Protein AF-A0A957EL71-F1 (afdb_monomer)

Structure (mmCIF, N/CA/C/O backbone):
data_AF-A0A957EL71-F1
#
_entry.id   AF-A0A957EL71-F1
#
loop_
_atom_site.group_PDB
_atom_site.id
_atom_site.type_symbol
_atom_site.label_atom_id
_atom_site.label_alt_id
_atom_site.label_comp_id
_atom_site.label_asym_id
_atom_site.label_entity_id
_atom_site.label_seq_id
_atom_site.pdbx_PDB_ins_code
_atom_site.Cartn_x
_atom_site.Cartn_y
_atom_site.Cartn_z
_atom_site.occupancy
_atom_site.B_iso_or_equiv
_atom_site.auth_seq_id
_atom_site.auth_comp_id
_atom_site.auth_asym_id
_atom_site.auth_atom_id
_atom_site.pdbx_PDB_model_num
ATOM 1 N N . THR A 1 1 ? -11.802 10.769 1.464 1.00 49.69 1 THR A N 1
ATOM 2 C CA . THR A 1 1 ? -10.486 11.440 1.435 1.00 49.69 1 THR A CA 1
ATOM 3 C C . THR A 1 1 ? -9.491 10.454 0.858 1.00 49.69 1 THR A C 1
ATOM 5 O O . THR A 1 1 ? -9.495 9.306 1.286 1.00 49.69 1 THR A O 1
ATOM 8 N N . THR A 1 2 ? -8.747 10.820 -0.189 1.00 60.81 2 THR A N 1
ATOM 9 C CA . THR A 1 2 ? -7.650 9.962 -0.667 1.00 60.81 2 THR A CA 1
ATOM 10 C C . THR A 1 2 ? -6.548 9.984 0.396 1.00 60.81 2 THR A C 1
ATOM 12 O O . THR A 1 2 ? -6.436 10.963 1.131 1.00 60.81 2 THR A O 1
ATOM 15 N N . GLN A 1 3 ? -5.730 8.935 0.524 1.00 60.50 3 GLN A N 1
ATOM 16 C CA . GLN A 1 3 ? -4.683 8.881 1.566 1.00 60.50 3 GLN A CA 1
ATOM 17 C C . GLN A 1 3 ? -3.761 10.118 1.567 1.00 60.50 3 GLN A C 1
ATOM 19 O O . GLN A 1 3 ? -3.279 10.537 2.616 1.00 60.50 3 GLN A O 1
ATOM 24 N N . HIS A 1 4 ? -3.591 10.761 0.411 1.00 62.47 4 HIS A N 1
ATOM 25 C CA . HIS A 1 4 ? -2.841 12.004 0.255 1.00 62.47 4 HIS A CA 1
ATOM 26 C C . HIS A 1 4 ? -3.496 13.208 0.956 1.00 62.47 4 HIS A C 1
ATOM 28 O O . HIS A 1 4 ? -2.795 14.035 1.531 1.00 62.47 4 HIS A O 1
ATOM 34 N N . SER A 1 5 ? -4.830 13.283 0.984 1.00 64.7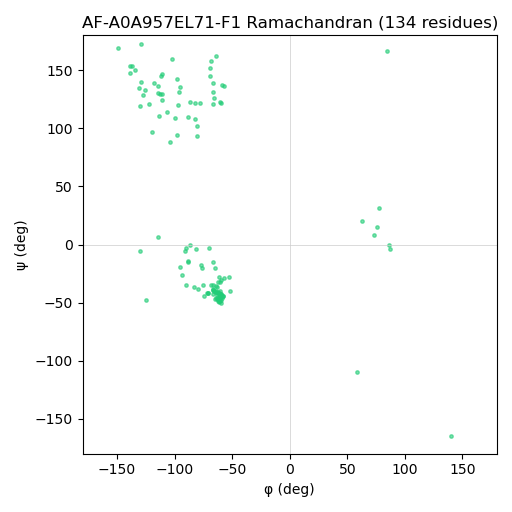5 5 SER A N 1
ATOM 35 C CA . SER A 1 5 ? -5.589 14.340 1.670 1.00 64.75 5 SER A CA 1
ATOM 36 C C . SER A 1 5 ? -5.737 14.104 3.178 1.00 64.75 5 SER A C 1
ATOM 38 O O . SER A 1 5 ? -6.301 14.941 3.876 1.00 64.75 5 SER A O 1
ATOM 40 N N . ALA A 1 6 ? -5.260 12.967 3.693 1.00 63.81 6 ALA A N 1
ATOM 41 C CA . ALA A 1 6 ? -5.380 12.604 5.101 1.00 63.81 6 ALA A CA 1
ATOM 42 C C . ALA A 1 6 ? -4.195 13.063 5.972 1.00 63.81 6 ALA A C 1
ATOM 44 O O . ALA A 1 6 ? -4.208 12.891 7.191 1.00 63.81 6 ALA A O 1
ATOM 45 N N . LYS A 1 7 ? -3.145 13.629 5.367 1.00 65.88 7 LYS A N 1
ATOM 46 C CA . LYS A 1 7 ? -1.929 14.041 6.074 1.00 65.88 7 LYS A CA 1
ATOM 47 C C . LYS A 1 7 ? -2.225 15.196 7.042 1.00 65.88 7 LYS A C 1
ATOM 49 O O . LYS A 1 7 ? -2.736 16.228 6.632 1.00 65.88 7 LYS A O 1
ATOM 54 N N . GLY A 1 8 ? -1.863 15.027 8.314 1.00 69.69 8 GLY A N 1
ATOM 55 C CA . GLY A 1 8 ? -2.055 16.035 9.368 1.00 69.69 8 GLY A CA 1
ATOM 56 C C . GLY A 1 8 ? -3.425 16.010 10.054 1.00 69.69 8 GLY A C 1
ATOM 57 O O . GLY A 1 8 ? -3.649 16.793 10.968 1.00 69.69 8 GLY A O 1
ATOM 58 N N . LEU A 1 9 ? -4.316 15.107 9.648 1.00 79.25 9 LEU A N 1
ATOM 59 C CA . LEU A 1 9 ? -5.598 14.863 10.309 1.00 79.25 9 LEU A CA 1
ATOM 60 C C . LEU A 1 9 ? -5.505 13.584 11.149 1.00 79.25 9 LEU A C 1
ATOM 62 O O . LEU A 1 9 ? -4.624 12.760 10.916 1.00 79.25 9 LEU A O 1
ATOM 66 N N . GLU A 1 10 ? -6.381 13.409 12.129 1.00 84.44 10 GLU A N 1
ATOM 67 C CA . GLU A 1 10 ? -6.481 12.185 12.931 1.00 84.44 10 GLU A CA 1
ATOM 68 C C . GLU A 1 10 ? -7.953 11.846 13.150 1.00 84.44 10 GLU A C 1
ATOM 70 O O . GLU A 1 10 ? -8.790 12.747 13.246 1.00 84.44 10 GLU A O 1
ATOM 75 N N . TRP A 1 11 ? -8.268 10.553 13.237 1.00 88.50 11 TRP A N 1
ATOM 76 C CA . TRP A 1 11 ? -9.636 10.076 13.440 1.00 88.50 11 TRP A CA 1
ATOM 77 C C . TRP A 1 11 ? -9.688 8.991 14.508 1.00 88.50 11 TRP A C 1
ATOM 79 O O . TRP A 1 11 ? -8.757 8.200 14.661 1.00 88.50 11 TRP A O 1
ATOM 89 N N . ASP A 1 12 ? -10.814 8.906 15.215 1.00 90.62 12 ASP A N 1
ATOM 90 C CA . ASP A 1 12 ? -11.050 7.822 16.172 1.00 90.62 12 ASP A CA 1
ATOM 91 C C . ASP A 1 12 ? -11.101 6.456 15.478 1.00 90.62 12 ASP A C 1
ATOM 93 O O . ASP A 1 12 ? -10.574 5.483 16.015 1.00 90.62 12 ASP A O 1
ATOM 97 N N . ALA A 1 13 ? -11.666 6.386 14.270 1.00 91.50 13 ALA A N 1
ATOM 98 C CA . ALA A 1 13 ? -11.727 5.170 13.467 1.00 91.50 13 ALA A CA 1
ATOM 99 C C . ALA A 1 13 ? -11.256 5.417 12.027 1.00 91.50 13 ALA A C 1
ATOM 101 O O . ALA A 1 13 ? -11.681 6.381 11.388 1.00 91.50 13 ALA A O 1
ATOM 102 N N . VAL A 1 14 ? -10.417 4.520 11.502 1.00 92.62 14 VAL A N 1
ATOM 103 C CA . VAL A 1 14 ? -9.947 4.524 10.109 1.00 92.62 14 VAL A CA 1
ATOM 104 C C . VAL A 1 14 ? -10.239 3.174 9.462 1.00 92.62 14 VAL A C 1
ATOM 106 O O . VAL A 1 14 ? -9.922 2.123 10.013 1.00 92.62 14 VAL A O 1
ATOM 109 N N . PHE A 1 15 ? -10.805 3.213 8.257 1.00 92.56 15 PHE A N 1
ATOM 110 C CA . PHE A 1 15 ? -11.067 2.040 7.428 1.00 92.56 15 PHE A CA 1
ATOM 111 C C . PHE A 1 15 ? -10.183 2.115 6.180 1.00 92.56 15 PHE A C 1
ATOM 113 O O . PHE A 1 15 ? -10.393 2.975 5.324 1.00 92.56 15 PHE A O 1
ATOM 120 N N . LEU A 1 16 ? -9.194 1.228 6.072 1.00 91.56 16 LEU A N 1
ATOM 121 C CA . LEU A 1 16 ? -8.406 1.046 4.856 1.00 91.56 16 LEU A CA 1
ATOM 122 C C . LEU A 1 16 ? -8.942 -0.174 4.104 1.00 91.56 16 LEU A C 1
ATOM 124 O O . LEU A 1 16 ? -8.803 -1.314 4.546 1.00 91.56 16 LEU A O 1
ATOM 128 N N . VAL A 1 17 ? -9.592 0.086 2.974 1.00 90.69 17 VAL A N 1
ATOM 129 C CA . VAL A 1 17 ? -10.343 -0.910 2.203 1.00 90.69 17 VAL A CA 1
ATOM 130 C C . VAL A 1 17 ? -9.645 -1.182 0.879 1.00 90.69 17 VAL A C 1
ATOM 132 O O . VAL A 1 17 ? -9.103 -0.266 0.265 1.00 90.69 17 VAL A O 1
ATOM 135 N N . GLY A 1 18 ? -9.705 -2.432 0.420 1.00 87.50 18 GLY A N 1
ATOM 136 C CA . GLY A 1 18 ? -9.194 -2.819 -0.894 1.00 87.50 18 GLY A CA 1
ATOM 137 C C . GLY A 1 18 ? -7.675 -2.953 -0.932 1.00 87.50 18 GLY A C 1
ATOM 138 O O . GLY A 1 18 ? -7.066 -2.693 -1.961 1.00 87.50 18 GLY A O 1
ATOM 139 N N . ILE A 1 19 ? -7.053 -3.344 0.183 1.00 90.00 19 ILE A N 1
ATOM 140 C CA . ILE A 1 19 ? -5.608 -3.558 0.211 1.00 90.00 19 ILE A CA 1
ATOM 141 C C . ILE A 1 19 ? -5.291 -4.939 -0.368 1.00 90.00 19 ILE A C 1
ATOM 143 O O . ILE A 1 19 ? -5.453 -5.981 0.276 1.00 90.00 19 ILE A O 1
ATOM 147 N N . ASP A 1 20 ? -4.840 -4.948 -1.612 1.00 89.88 20 ASP A N 1
ATOM 148 C CA . ASP A 1 20 ? -4.480 -6.152 -2.347 1.00 89.88 20 ASP A CA 1
ATOM 149 C C . ASP A 1 20 ? -3.091 -6.057 -2.986 1.00 89.88 20 ASP A C 1
ATOM 151 O O . ASP A 1 20 ? -2.422 -5.025 -2.912 1.00 89.88 20 ASP A O 1
ATOM 155 N N . GLY A 1 21 ? -2.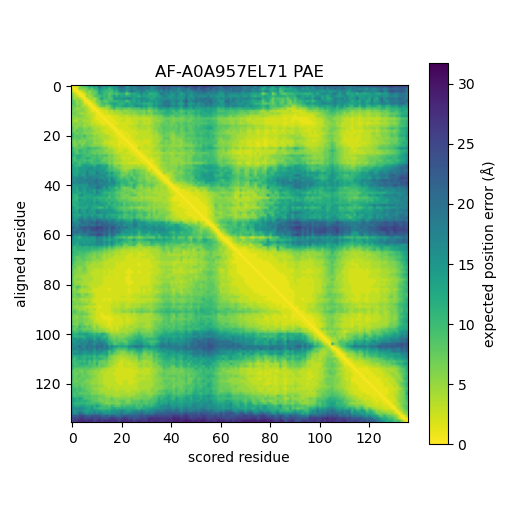633 -7.175 -3.552 1.00 87.69 21 GLY A N 1
ATOM 156 C CA . GLY A 1 21 ? -1.331 -7.279 -4.206 1.00 87.69 21 GLY A CA 1
ATOM 157 C C . GLY A 1 21 ? -1.222 -6.440 -5.478 1.00 87.69 21 GLY A C 1
ATOM 158 O O . GLY A 1 21 ? -0.119 -6.191 -5.949 1.00 87.69 21 GLY A O 1
ATOM 159 N N . PHE A 1 22 ? -2.346 -5.967 -6.023 1.00 85.81 22 PHE A N 1
ATOM 160 C CA . PHE A 1 22 ? -2.342 -5.024 -7.135 1.00 85.81 22 PHE A CA 1
ATOM 161 C C . PHE A 1 22 ? -2.071 -3.597 -6.645 1.00 85.81 22 PHE A C 1
ATOM 163 O O . PHE A 1 22 ? -1.344 -2.838 -7.289 1.00 85.81 22 PHE A O 1
ATOM 170 N N . TRP A 1 23 ? -2.616 -3.230 -5.481 1.00 86.31 23 TRP A N 1
ATOM 171 C CA . TRP A 1 23 ? -2.344 -1.944 -4.851 1.00 86.31 23 TRP A CA 1
ATOM 172 C C . TRP A 1 23 ? -0.957 -1.879 -4.207 1.00 86.31 23 TRP A C 1
ATOM 174 O O . TRP A 1 23 ? -0.272 -0.883 -4.413 1.00 86.31 23 TRP A O 1
ATOM 184 N N . ILE A 1 24 ? -0.522 -2.907 -3.468 1.00 89.88 24 ILE A N 1
ATOM 185 C CA . ILE A 1 24 ? 0.849 -3.037 -2.940 1.00 89.88 24 ILE A CA 1
ATOM 186 C C . ILE A 1 24 ? 1.471 -4.314 -3.514 1.00 89.88 24 ILE A C 1
ATOM 188 O O . ILE A 1 24 ? 1.255 -5.395 -2.953 1.00 89.88 24 ILE A O 1
ATOM 192 N N . PRO A 1 25 ? 2.261 -4.197 -4.596 1.00 90.31 25 PRO A N 1
ATOM 193 C CA . PRO A 1 25 ? 2.984 -5.325 -5.163 1.00 90.31 25 PRO A CA 1
ATOM 194 C C . PRO A 1 25 ? 3.938 -5.956 -4.148 1.00 90.31 25 PRO A C 1
ATOM 196 O O . PRO A 1 25 ? 4.627 -5.260 -3.401 1.00 90.31 25 PRO A O 1
ATOM 199 N N . GLY A 1 26 ? 3.959 -7.288 -4.118 1.00 87.44 26 GLY A N 1
ATOM 200 C CA . GLY A 1 26 ? 4.804 -8.067 -3.210 1.00 87.44 26 GLY A CA 1
ATOM 201 C C . GLY A 1 26 ? 6.204 -8.377 -3.746 1.00 87.44 26 GLY A C 1
ATOM 202 O O . GLY A 1 26 ? 7.061 -8.793 -2.971 1.00 87.44 26 GLY A O 1
ATOM 203 N N . SER A 1 27 ? 6.430 -8.199 -5.049 1.00 89.31 27 SER A N 1
ATOM 204 C CA . SER A 1 27 ? 7.686 -8.490 -5.749 1.00 89.31 27 SER A CA 1
ATOM 205 C C . SER A 1 27 ? 7.886 -7.534 -6.931 1.00 89.31 27 SER A C 1
ATOM 207 O O . SER A 1 27 ? 6.969 -6.802 -7.303 1.00 89.31 27 SER A O 1
ATOM 209 N N . LEU A 1 28 ? 9.084 -7.542 -7.522 1.00 86.19 28 LEU A N 1
ATOM 210 C CA . LEU A 1 28 ? 9.408 -6.732 -8.706 1.00 86.19 28 LEU A CA 1
ATOM 211 C C . LEU A 1 28 ? 8.815 -7.296 -10.003 1.00 86.19 28 LEU A C 1
ATOM 213 O O . LEU A 1 28 ? 8.635 -6.540 -10.950 1.00 86.19 28 LEU A O 1
ATOM 217 N N . ASP A 1 29 ? 8.467 -8.585 -10.005 1.00 83.75 29 ASP A N 1
ATOM 218 C CA . ASP A 1 29 ? 7.827 -9.285 -11.130 1.00 83.75 29 ASP A CA 1
ATOM 219 C C . ASP A 1 29 ? 6.289 -9.219 -11.073 1.00 83.75 29 ASP A C 1
ATOM 221 O O . ASP A 1 29 ? 5.589 -9.757 -11.930 1.00 83.75 29 ASP A O 1
ATOM 225 N N . ALA A 1 30 ? 5.735 -8.620 -10.016 1.00 83.25 30 ALA A N 1
ATOM 226 C CA . ALA A 1 30 ? 4.298 -8.435 -9.878 1.00 83.25 30 ALA A CA 1
ATOM 227 C C . ALA A 1 30 ? 3.778 -7.421 -10.915 1.00 83.25 30 ALA A C 1
ATOM 229 O O . ALA A 1 30 ? 4.529 -6.577 -11.393 1.00 83.25 30 ALA A O 1
ATOM 230 N N . PRO A 1 31 ? 2.480 -7.442 -11.260 1.00 77.81 31 PRO A N 1
ATOM 231 C CA . PRO A 1 31 ? 1.932 -6.469 -12.195 1.00 77.81 31 PRO A CA 1
ATOM 232 C C . PRO A 1 31 ? 1.958 -5.051 -11.602 1.00 77.81 31 PRO A C 1
ATOM 234 O O . PRO A 1 31 ? 1.298 -4.774 -10.597 1.00 77.81 31 PRO A O 1
ATOM 237 N N . PHE A 1 32 ? 2.654 -4.130 -12.269 1.00 81.94 32 P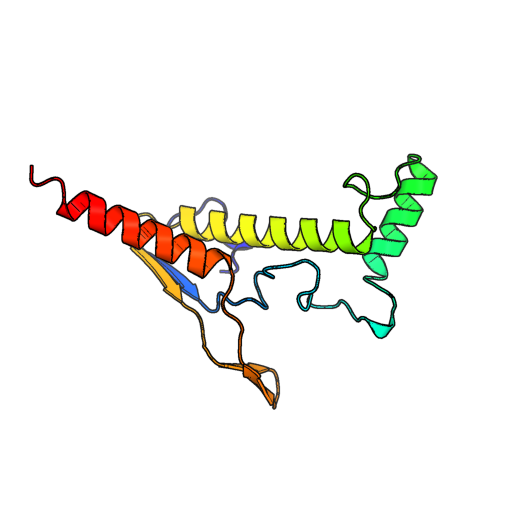HE A N 1
ATOM 238 C CA . PHE A 1 32 ? 2.634 -2.702 -11.951 1.00 81.94 32 PHE A CA 1
ATOM 239 C C . PHE A 1 32 ? 1.637 -1.970 -12.848 1.00 81.94 32 PHE A C 1
ATOM 241 O O . PHE A 1 32 ? 1.606 -2.136 -14.066 1.00 81.94 32 PHE A O 1
ATOM 248 N N . LEU A 1 33 ? 0.785 -1.144 -12.240 1.00 75.12 33 LEU A N 1
ATOM 249 C CA . LEU A 1 33 ? -0.182 -0.337 -12.979 1.00 75.12 33 LEU A CA 1
ATOM 250 C C . LEU A 1 33 ? 0.541 0.599 -13.963 1.00 75.12 33 LEU A C 1
ATOM 252 O O . LEU A 1 33 ? 1.330 1.434 -13.534 1.00 75.12 33 LEU A O 1
ATOM 256 N N . GLY A 1 34 ? 0.219 0.487 -15.254 1.00 69.62 34 GLY A N 1
ATOM 257 C CA . GLY A 1 34 ? 0.788 1.330 -16.313 1.00 69.62 34 GLY A CA 1
ATOM 258 C C . GLY A 1 34 ? 2.105 0.818 -16.904 1.00 69.62 34 GLY A C 1
ATOM 259 O O . GLY A 1 34 ? 2.579 1.397 -17.877 1.00 69.62 34 GLY A O 1
ATOM 260 N N . VAL A 1 35 ? 2.654 -0.277 -16.372 1.00 71.88 35 VAL A N 1
ATOM 261 C CA . VAL A 1 35 ? 3.822 -0.958 -16.939 1.00 71.88 35 VAL A CA 1
ATOM 262 C C . V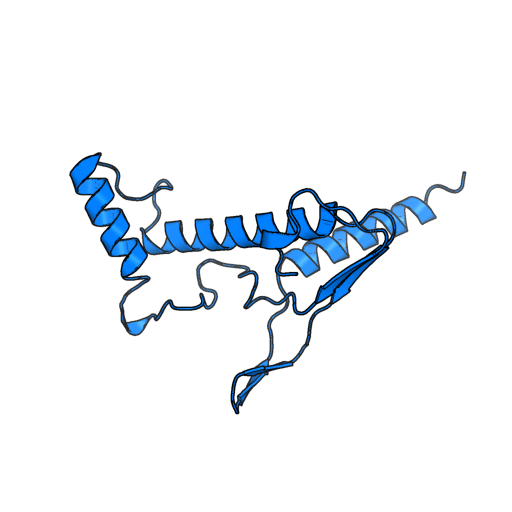AL A 1 35 ? 3.343 -2.100 -17.826 1.00 71.88 35 VAL A C 1
ATOM 264 O O . VAL A 1 35 ? 2.417 -2.837 -17.477 1.00 71.88 35 VAL A O 1
ATOM 267 N N . HIS A 1 36 ? 3.953 -2.228 -19.000 1.00 69.06 36 HIS A N 1
ATOM 268 C CA . HIS A 1 36 ? 3.612 -3.260 -19.965 1.00 69.06 36 HIS A CA 1
ATOM 269 C C . HIS A 1 36 ? 4.870 -3.985 -20.437 1.00 69.06 36 HIS A C 1
ATOM 271 O O . HIS A 1 36 ? 5.719 -3.381 -21.087 1.00 69.06 36 HIS A O 1
ATOM 277 N N . ASP A 1 37 ? 4.940 -5.296 -20.200 1.00 65.06 37 ASP A N 1
ATOM 278 C CA . ASP A 1 37 ? 6.113 -6.122 -20.532 1.00 65.06 37 ASP A CA 1
ATOM 279 C C . ASP A 1 37 ? 6.503 -6.061 -22.017 1.00 65.06 37 ASP A C 1
ATOM 281 O O . ASP A 1 37 ? 7.679 -6.163 -22.360 1.00 65.06 37 ASP A O 1
ATOM 285 N N . PHE A 1 38 ? 5.538 -5.832 -22.919 1.00 70.62 38 PHE A N 1
ATOM 286 C CA . PHE A 1 38 ? 5.813 -5.714 -24.357 1.00 70.62 38 PHE A CA 1
ATOM 287 C C . PHE A 1 38 ? 6.674 -4.492 -24.717 1.00 70.62 38 PHE A C 1
ATOM 289 O O . PHE A 1 38 ? 7.265 -4.468 -25.794 1.00 70.62 38 PHE A O 1
ATOM 296 N N . LEU A 1 39 ? 6.739 -3.482 -23.843 1.00 69.25 39 LEU A N 1
ATOM 297 C CA . LEU A 1 39 ? 7.576 -2.293 -24.017 1.00 69.25 39 LEU A CA 1
ATOM 298 C C . LEU A 1 39 ? 9.006 -2.496 -23.495 1.00 69.25 39 LEU A C 1
ATOM 300 O O . LEU A 1 39 ? 9.819 -1.585 -23.608 1.00 69.25 39 LEU A O 1
ATOM 304 N N . GLY A 1 40 ? 9.325 -3.678 -22.952 1.00 67.56 40 GLY A N 1
ATOM 305 C CA . GLY A 1 40 ? 10.647 -3.983 -22.402 1.00 67.56 40 GLY A CA 1
ATOM 306 C C . GLY A 1 40 ? 10.919 -3.354 -21.032 1.00 67.56 40 GLY A C 1
ATOM 307 O O . GLY A 1 40 ? 12.074 -3.299 -20.626 1.00 67.56 40 GLY A O 1
ATOM 308 N N . GLY A 1 41 ? 9.881 -2.880 -20.335 1.00 74.38 41 GLY A N 1
ATOM 309 C CA . GLY A 1 41 ? 9.983 -2.239 -19.023 1.00 74.38 41 GLY A CA 1
ATOM 310 C C . GLY A 1 41 ? 9.049 -1.038 -18.888 1.00 74.38 41 GLY A C 1
ATOM 311 O O . GLY A 1 41 ? 8.127 -0.861 -19.690 1.00 74.38 41 GLY A O 1
ATOM 312 N N . ASP A 1 42 ? 9.284 -0.203 -17.876 1.00 80.25 42 ASP A N 1
ATOM 313 C CA . ASP A 1 42 ? 8.601 1.087 -17.753 1.00 80.25 42 ASP A CA 1
ATOM 314 C C . ASP A 1 42 ? 9.319 2.125 -18.638 1.00 80.25 42 ASP A C 1
ATOM 316 O O . ASP A 1 42 ? 10.412 2.580 -18.28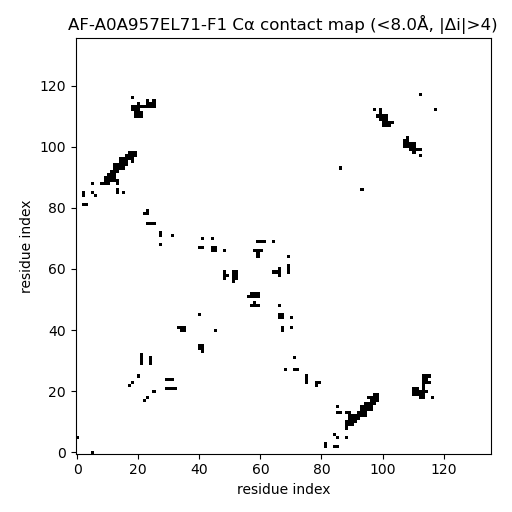9 1.00 80.25 42 ASP A O 1
ATOM 320 N N . PRO A 1 43 ? 8.725 2.554 -19.769 1.00 78.00 43 PRO A N 1
ATOM 321 C CA . PRO A 1 43 ? 9.375 3.490 -20.686 1.00 78.00 43 PRO A CA 1
ATOM 322 C C . PRO A 1 43 ? 9.681 4.842 -20.029 1.00 78.00 43 PRO A C 1
ATOM 324 O O . PRO A 1 43 ? 10.642 5.512 -20.407 1.00 78.00 43 PRO A O 1
ATOM 327 N N . THR A 1 44 ? 8.893 5.244 -19.028 1.00 81.19 44 THR A N 1
ATOM 328 C CA . THR A 1 44 ? 9.116 6.483 -18.276 1.00 81.19 44 THR A CA 1
ATOM 329 C C . THR A 1 44 ? 10.326 6.340 -17.364 1.00 81.19 44 THR A C 1
ATOM 331 O O . THR A 1 44 ? 11.142 7.262 -17.269 1.00 81.19 44 THR A O 1
ATOM 334 N N . ALA A 1 45 ? 10.465 5.183 -16.713 1.00 80.44 45 ALA A N 1
ATOM 335 C CA . ALA A 1 45 ? 11.606 4.874 -15.862 1.00 80.44 45 ALA A CA 1
ATOM 336 C C . ALA A 1 45 ? 12.901 4.811 -16.675 1.00 80.44 45 ALA A C 1
ATOM 338 O O . ALA A 1 45 ? 13.885 5.453 -16.303 1.00 80.44 45 ALA A O 1
ATOM 339 N N . GLU A 1 46 ? 12.878 4.116 -17.814 1.00 79.50 46 GLU A N 1
ATOM 340 C CA . GLU A 1 46 ? 14.026 3.990 -18.716 1.00 79.50 46 GLU A CA 1
ATOM 341 C C . GLU A 1 46 ? 14.459 5.355 -19.272 1.00 79.50 46 GLU A C 1
ATOM 343 O O . GLU A 1 46 ? 15.634 5.718 -19.189 1.00 79.50 46 GLU A O 1
ATOM 348 N N . ALA A 1 47 ? 13.516 6.174 -19.755 1.00 80.62 47 ALA A N 1
ATOM 349 C CA . ALA A 1 47 ? 13.814 7.529 -20.225 1.00 80.62 47 ALA A CA 1
ATOM 350 C C . ALA A 1 47 ? 14.409 8.410 -19.110 1.00 80.62 47 ALA A C 1
ATOM 352 O O . ALA A 1 47 ? 15.384 9.134 -19.323 1.00 80.62 47 ALA A O 1
ATOM 353 N N . SER A 1 48 ? 13.852 8.320 -17.900 1.00 79.31 48 SER A N 1
ATOM 354 C CA . SER A 1 48 ? 14.324 9.085 -16.741 1.00 79.31 48 SER A CA 1
ATOM 355 C C . SER A 1 48 ? 15.711 8.640 -16.273 1.00 79.31 48 SER A C 1
ATOM 357 O O . SER A 1 48 ? 16.504 9.464 -15.817 1.00 79.31 48 SER A O 1
ATOM 359 N N . ALA A 1 49 ? 16.026 7.347 -16.366 1.00 74.69 49 ALA A N 1
ATOM 360 C CA . ALA A 1 49 ? 17.351 6.826 -16.049 1.00 74.69 49 ALA A CA 1
ATOM 361 C C . ALA A 1 49 ? 18.395 7.237 -17.090 1.00 74.69 49 ALA A C 1
ATOM 363 O O . ALA A 1 49 ? 19.476 7.674 -16.707 1.00 74.69 49 ALA A O 1
ATOM 364 N N . GLN A 1 50 ? 18.062 7.191 -18.385 1.00 78.44 50 GLN A N 1
ATOM 365 C CA . GLN A 1 50 ? 18.947 7.694 -19.440 1.00 78.44 50 GLN A CA 1
ATOM 366 C C . GLN A 1 50 ? 19.253 9.186 -19.258 1.00 78.44 50 GLN A C 1
ATOM 368 O O . GLN A 1 50 ? 20.406 9.600 -19.374 1.00 78.44 50 GLN A O 1
ATOM 373 N N . LEU A 1 51 ? 18.245 9.995 -18.917 1.00 80.56 51 LEU A N 1
ATOM 374 C CA . LEU A 1 51 ? 18.440 11.419 -18.649 1.00 80.56 51 LEU A CA 1
ATOM 375 C C . LEU A 1 51 ? 19.340 11.658 -17.427 1.00 80.56 51 LEU A C 1
ATOM 377 O O . LEU A 1 51 ? 20.272 12.458 -17.503 1.00 80.56 51 LEU A O 1
ATOM 381 N N . ARG A 1 52 ? 19.102 10.949 -16.315 1.00 76.06 52 ARG A N 1
ATOM 382 C CA .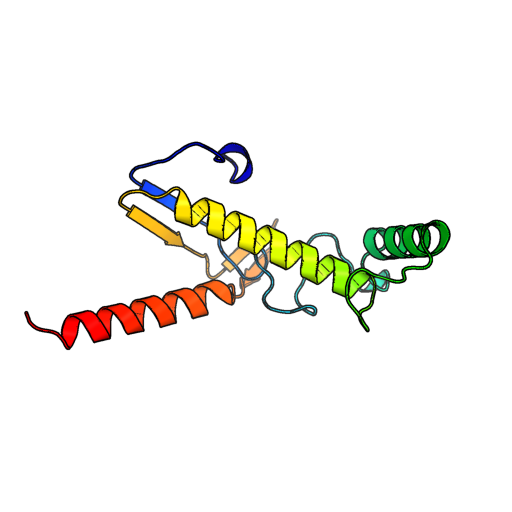 ARG A 1 52 ? 19.952 11.036 -15.113 1.00 76.06 52 ARG A CA 1
ATOM 383 C C . ARG A 1 52 ? 21.392 10.625 -15.395 1.00 76.06 52 ARG A C 1
ATOM 385 O O . ARG A 1 52 ? 22.309 11.325 -14.972 1.00 76.06 52 ARG A O 1
ATOM 392 N N . TYR A 1 53 ? 21.590 9.581 -16.193 1.00 78.12 53 TYR A N 1
ATOM 393 C CA . TYR A 1 53 ? 22.915 9.158 -16.624 1.00 78.12 53 TYR A CA 1
ATOM 394 C C . TYR A 1 53 ? 23.635 10.251 -17.425 1.00 78.12 53 TYR A C 1
ATOM 396 O O . TYR A 1 53 ? 24.786 10.564 -17.134 1.00 78.12 53 TYR A O 1
ATOM 404 N N . LEU A 1 54 ? 22.956 10.901 -18.376 1.00 80.62 54 LEU A N 1
ATOM 405 C CA . LEU A 1 54 ? 23.538 12.007 -19.148 1.00 80.62 54 LEU A CA 1
ATOM 406 C C . LEU A 1 54 ? 23.877 13.230 -18.283 1.00 80.62 54 LEU A C 1
ATOM 408 O O . LEU A 1 54 ? 24.857 13.918 -18.556 1.00 80.62 54 LEU A O 1
ATOM 412 N N . MET A 1 55 ? 23.064 13.521 -17.265 1.00 80.81 55 MET A N 1
ATOM 413 C CA . MET A 1 55 ? 23.234 14.706 -16.419 1.00 80.81 55 MET A CA 1
ATOM 414 C C . MET A 1 55 ? 24.249 14.513 -15.286 1.00 80.81 55 MET A C 1
ATOM 416 O O . MET A 1 55 ? 24.932 15.466 -14.917 1.00 80.81 55 MET A O 1
ATOM 420 N N . GLN A 1 56 ? 24.303 13.318 -14.695 1.00 77.69 56 GLN A N 1
ATOM 421 C CA . GLN A 1 56 ? 25.000 13.054 -13.428 1.00 77.69 56 GLN A CA 1
ATOM 422 C C . GLN A 1 56 ? 25.939 11.839 -13.492 1.00 77.69 56 GLN A C 1
ATOM 424 O O . GLN A 1 56 ? 26.669 11.589 -12.539 1.00 77.69 56 GLN A O 1
ATOM 429 N N . GLY A 1 57 ? 25.955 11.090 -14.599 1.00 67.88 57 GLY A N 1
ATOM 430 C CA . GLY A 1 57 ? 26.730 9.851 -14.730 1.00 67.88 57 GLY A CA 1
ATOM 431 C C . GLY A 1 57 ? 26.149 8.663 -13.955 1.00 67.88 57 GLY A C 1
ATOM 432 O O . GLY A 1 57 ? 26.791 7.618 -13.878 1.00 67.88 57 GLY A O 1
ATOM 433 N N . GLU A 1 58 ? 24.948 8.798 -13.388 1.00 63.12 58 GLU A N 1
ATOM 434 C CA . GLU A 1 58 ? 24.300 7.778 -12.558 1.00 63.12 58 GLU A CA 1
ATOM 435 C C . GLU A 1 58 ? 23.305 6.945 -13.376 1.00 63.12 58 GLU A C 1
ATOM 437 O O . GLU A 1 58 ? 22.339 7.468 -13.937 1.00 63.12 58 GLU A O 1
ATOM 442 N N . ALA A 1 59 ? 23.531 5.631 -13.446 1.00 60.25 59 ALA A N 1
ATOM 443 C CA . ALA A 1 59 ? 22.612 4.681 -14.066 1.00 60.25 59 ALA A CA 1
ATOM 444 C C . ALA A 1 59 ? 21.751 4.016 -12.981 1.00 60.25 59 ALA A C 1
ATOM 446 O O . ALA A 1 59 ? 22.155 3.026 -12.377 1.00 60.25 59 ALA A O 1
ATOM 447 N N . GLY A 1 60 ? 20.563 4.572 -12.741 1.00 60.41 60 GLY A N 1
ATOM 448 C CA . GLY A 1 60 ? 19.621 4.048 -11.747 1.00 60.41 60 GLY A CA 1
ATOM 449 C C . GLY A 1 60 ? 19.891 4.531 -10.318 1.00 60.41 60 GLY A C 1
ATOM 450 O O . GLY A 1 60 ? 20.918 5.129 -10.022 1.00 60.41 60 GLY A O 1
ATOM 451 N N . ILE A 1 61 ? 18.912 4.314 -9.437 1.00 67.38 61 ILE A N 1
ATOM 452 C CA . ILE A 1 61 ? 18.925 4.822 -8.050 1.00 67.38 61 ILE A CA 1
ATOM 453 C C . ILE A 1 61 ? 19.499 3.773 -7.087 1.00 67.38 61 ILE A C 1
ATOM 455 O O . ILE A 1 61 ? 20.047 4.116 -6.041 1.00 67.38 61 ILE A O 1
ATOM 459 N N . TYR A 1 62 ? 19.392 2.489 -7.445 1.00 69.50 62 TYR A N 1
ATOM 460 C CA . TYR A 1 62 ? 19.854 1.364 -6.637 1.00 69.50 62 TYR A CA 1
ATOM 461 C C . TYR A 1 62 ? 21.015 0.632 -7.329 1.00 69.50 62 TYR A C 1
ATOM 463 O O . TYR A 1 62 ? 20.918 0.366 -8.530 1.00 69.50 62 TYR A O 1
ATOM 471 N N . PRO A 1 63 ? 22.089 0.261 -6.600 1.00 68.56 63 PRO A N 1
ATOM 472 C CA . PRO A 1 63 ? 23.219 -0.465 -7.179 1.00 68.56 63 PRO A CA 1
ATOM 473 C C . PRO A 1 63 ? 22.769 -1.779 -7.827 1.00 68.56 63 PRO A C 1
ATOM 475 O O . PRO A 1 63 ? 21.978 -2.513 -7.236 1.00 68.56 63 PRO A O 1
ATOM 478 N N . GLU A 1 64 ? 23.288 -2.074 -9.023 1.00 74.94 64 GLU A N 1
ATOM 479 C CA . GLU A 1 64 ? 23.057 -3.334 -9.758 1.00 74.94 64 GLU A CA 1
ATOM 480 C C . GLU A 1 64 ? 21.591 -3.607 -10.157 1.00 74.94 64 GLU A C 1
ATOM 482 O O . GLU A 1 64 ? 21.223 -4.746 -10.449 1.00 74.94 64 GLU A O 1
ATOM 487 N N . ARG A 1 65 ? 20.734 -2.579 -10.197 1.00 76.00 65 ARG A N 1
ATOM 488 C CA . ARG A 1 65 ? 19.327 -2.701 -10.614 1.00 76.00 65 ARG A CA 1
ATOM 489 C C . ARG A 1 65 ? 19.066 -2.006 -11.942 1.00 76.00 65 ARG A C 1
ATOM 491 O O . ARG A 1 65 ? 19.648 -0.964 -12.234 1.00 76.00 65 ARG A O 1
ATOM 498 N N . SER A 1 66 ? 18.145 -2.564 -12.728 1.00 81.75 66 SER A N 1
ATOM 499 C CA . SER A 1 66 ? 17.627 -1.885 -13.919 1.00 81.75 66 SER A CA 1
ATOM 500 C C . SER A 1 66 ? 16.875 -0.600 -13.522 1.00 81.75 66 SER A C 1
ATOM 502 O O . SER A 1 66 ? 16.482 -0.408 -12.362 1.00 81.75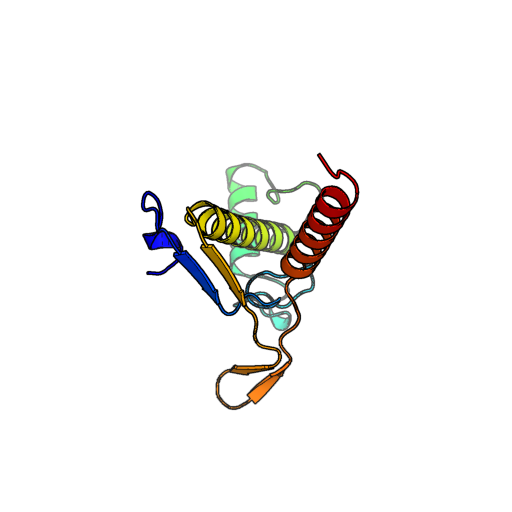 66 SER A O 1
ATOM 504 N N . ALA A 1 67 ? 16.667 0.306 -14.479 1.00 78.94 67 ALA A N 1
ATOM 505 C CA . ALA A 1 67 ? 15.864 1.503 -14.245 1.00 78.94 67 ALA A CA 1
ATOM 506 C C . ALA A 1 67 ? 14.412 1.142 -13.905 1.00 78.94 67 ALA A C 1
ATOM 508 O O . ALA A 1 67 ? 13.836 1.714 -12.977 1.00 78.94 67 ALA A O 1
ATOM 509 N N . THR A 1 68 ? 13.864 0.145 -14.602 1.00 81.38 68 THR A N 1
ATOM 510 C CA . THR A 1 68 ? 12.544 -0.428 -14.324 1.00 81.38 68 THR A CA 1
ATOM 511 C C . THR A 1 68 ? 12.458 -1.022 -12.908 1.00 81.38 68 THR A C 1
ATOM 513 O O . THR A 1 68 ? 11.548 -0.668 -12.161 1.00 81.38 68 THR A O 1
ATOM 516 N N . ASP A 1 69 ? 13.435 -1.827 -12.475 1.00 83.88 69 ASP A N 1
ATOM 517 C CA . ASP A 1 69 ? 13.493 -2.375 -11.108 1.00 83.88 69 ASP A CA 1
ATOM 518 C C . ASP A 1 69 ? 13.524 -1.258 -10.064 1.00 83.88 69 ASP A C 1
ATOM 520 O O . ASP A 1 69 ? 12.818 -1.312 -9.057 1.00 83.88 69 ASP A O 1
ATOM 524 N N . SER A 1 70 ? 14.341 -0.230 -10.307 1.00 83.06 70 SER A N 1
ATOM 525 C CA . SER A 1 70 ? 14.453 0.921 -9.413 1.00 83.06 70 SER A CA 1
ATOM 526 C C . SER A 1 70 ? 13.113 1.649 -9.280 1.00 83.06 70 SER A C 1
ATOM 528 O O . SER A 1 70 ? 12.693 1.952 -8.164 1.00 83.06 70 SER A O 1
ATOM 530 N N . ALA A 1 71 ? 12.403 1.865 -10.390 1.00 83.25 71 ALA A N 1
ATOM 531 C CA . ALA A 1 71 ? 11.071 2.466 -10.380 1.00 83.25 71 ALA A CA 1
ATOM 532 C C . ALA A 1 71 ? 10.041 1.582 -9.659 1.00 83.25 71 ALA A C 1
ATOM 534 O O . ALA A 1 71 ? 9.247 2.079 -8.860 1.00 83.25 71 ALA A O 1
ATOM 535 N N . HIS A 1 72 ? 10.078 0.264 -9.863 1.00 86.44 72 HIS A N 1
ATOM 536 C CA . HIS A 1 72 ? 9.227 -0.684 -9.141 1.00 86.44 72 HIS A CA 1
ATOM 537 C C . HIS A 1 72 ? 9.455 -0.619 -7.622 1.00 86.44 72 HIS A C 1
ATOM 539 O O . HIS A 1 72 ? 8.487 -0.592 -6.854 1.00 86.44 72 HIS A O 1
ATOM 545 N N . ILE A 1 73 ? 10.714 -0.527 -7.178 1.00 87.00 73 ILE A N 1
ATOM 546 C CA . ILE A 1 73 ? 11.069 -0.361 -5.760 1.00 87.00 73 ILE A CA 1
ATOM 547 C C . ILE A 1 73 ? 10.507 0.953 -5.205 1.00 87.00 73 ILE A C 1
ATOM 549 O O . ILE A 1 73 ? 9.907 0.945 -4.126 1.00 87.00 73 ILE A O 1
ATOM 553 N N . GLU A 1 74 ? 10.663 2.070 -5.920 1.00 85.81 74 GLU A N 1
ATOM 554 C CA . GLU A 1 74 ? 10.115 3.367 -5.499 1.00 85.81 74 GLU A CA 1
ATOM 555 C C . GLU A 1 74 ? 8.592 3.318 -5.369 1.00 85.81 74 GLU A C 1
ATOM 557 O O . GLU A 1 74 ? 8.030 3.767 -4.368 1.00 85.81 74 GLU A O 1
ATOM 562 N N . ILE A 1 75 ? 7.919 2.707 -6.343 1.00 87.44 75 ILE A N 1
ATOM 563 C CA . ILE A 1 75 ? 6.469 2.547 -6.341 1.00 87.44 75 ILE A CA 1
ATOM 564 C C . ILE A 1 75 ? 6.009 1.723 -5.127 1.00 87.44 75 ILE A C 1
ATOM 566 O O . ILE A 1 75 ? 5.083 2.136 -4.421 1.00 87.44 75 ILE A O 1
ATOM 570 N N . ILE A 1 76 ? 6.634 0.568 -4.860 1.00 90.38 76 ILE A N 1
ATOM 571 C CA . ILE A 1 76 ? 6.323 -0.253 -3.676 1.00 90.38 76 ILE A CA 1
ATOM 572 C C . ILE A 1 76 ? 6.557 0.559 -2.398 1.00 90.38 76 ILE A C 1
ATOM 574 O O . ILE A 1 76 ? 5.700 0.577 -1.511 1.00 90.38 76 ILE A O 1
ATOM 578 N N . SER A 1 77 ? 7.687 1.264 -2.321 1.00 90.38 77 SER A N 1
ATOM 579 C CA . SER A 1 77 ? 8.071 2.068 -1.159 1.00 90.38 77 SER A CA 1
ATOM 580 C C . SER A 1 77 ? 7.054 3.171 -0.870 1.00 90.38 77 SER A C 1
ATOM 582 O O . SER A 1 77 ? 6.626 3.326 0.274 1.00 90.38 77 SER A O 1
ATOM 584 N N . GLU A 1 78 ? 6.592 3.893 -1.893 1.00 89.19 78 GLU A N 1
ATOM 585 C CA . GLU A 1 78 ? 5.581 4.938 -1.718 1.00 89.19 78 GLU A CA 1
ATOM 586 C C . GLU A 1 78 ? 4.232 4.351 -1.287 1.00 89.19 78 GLU A C 1
ATOM 588 O O . GLU A 1 78 ? 3.573 4.887 -0.395 1.00 89.19 78 GLU A O 1
ATOM 593 N N . ARG A 1 79 ? 3.826 3.203 -1.838 1.00 91.94 79 ARG A N 1
ATOM 594 C CA . ARG A 1 79 ? 2.576 2.535 -1.439 1.00 91.94 79 ARG A CA 1
ATOM 595 C C . ARG A 1 79 ? 2.622 2.044 0.010 1.00 91.94 79 ARG A C 1
ATOM 597 O O . ARG A 1 79 ? 1.649 2.224 0.746 1.00 91.94 79 ARG A O 1
ATOM 604 N N . LEU A 1 80 ? 3.760 1.511 0.458 1.00 92.31 80 LEU A N 1
ATOM 605 C CA . LEU A 1 80 ? 3.994 1.174 1.866 1.00 92.31 80 LEU A CA 1
ATOM 606 C C . LEU A 1 80 ? 3.985 2.421 2.758 1.00 92.31 80 LEU A C 1
ATOM 608 O O . LEU A 1 80 ? 3.387 2.399 3.835 1.00 92.31 80 LEU A O 1
ATOM 612 N N . ARG A 1 81 ? 4.578 3.533 2.304 1.00 91.25 81 ARG A N 1
ATOM 613 C CA . ARG A 1 81 ? 4.542 4.815 3.021 1.00 91.25 81 ARG A CA 1
ATOM 614 C C . ARG A 1 81 ? 3.109 5.312 3.195 1.00 91.25 81 ARG A C 1
ATOM 616 O O . ARG A 1 81 ? 2.743 5.753 4.283 1.00 91.25 81 ARG A O 1
ATOM 623 N N . LEU A 1 82 ? 2.281 5.220 2.156 1.00 90.94 82 LEU A N 1
ATOM 624 C CA . LEU A 1 82 ? 0.870 5.603 2.212 1.00 90.94 82 LEU A CA 1
ATOM 625 C C . LEU A 1 82 ? 0.050 4.692 3.132 1.00 90.94 82 LEU A C 1
ATOM 627 O O . LEU A 1 82 ? -0.783 5.195 3.888 1.00 90.94 82 LEU A O 1
ATOM 631 N N . LEU A 1 83 ? 0.316 3.382 3.127 1.00 91.06 83 LEU A N 1
ATOM 632 C CA . LEU A 1 83 ? -0.275 2.448 4.086 1.00 91.06 83 LEU A CA 1
ATOM 633 C C . LEU A 1 83 ? 0.086 2.832 5.523 1.00 91.06 83 LEU A C 1
ATOM 635 O O . LEU A 1 83 ? -0.805 2.966 6.358 1.00 91.06 83 LEU A O 1
ATOM 639 N N . TYR A 1 84 ? 1.369 3.064 5.800 1.00 91.12 84 TYR A N 1
ATOM 640 C CA . TYR A 1 84 ? 1.844 3.497 7.113 1.00 91.12 84 TYR A CA 1
ATOM 641 C C . TYR A 1 84 ? 1.186 4.809 7.555 1.00 91.12 84 TYR A C 1
ATOM 643 O O . TYR A 1 84 ? 0.707 4.925 8.686 1.00 91.12 84 TYR A O 1
ATOM 651 N N . VAL A 1 85 ? 1.092 5.788 6.649 1.00 91.06 85 VAL A N 1
ATOM 652 C CA . VAL A 1 85 ? 0.360 7.028 6.918 1.00 91.06 85 VAL A CA 1
ATOM 653 C C . VAL A 1 85 ? -1.102 6.720 7.216 1.00 91.06 85 VAL A C 1
ATOM 655 O O . VAL A 1 85 ? -1.620 7.277 8.162 1.00 91.06 85 VAL A O 1
ATOM 658 N N . GLY A 1 86 ? -1.774 5.833 6.484 1.00 89.38 86 GLY A N 1
ATOM 659 C CA . GLY A 1 86 ? -3.161 5.457 6.777 1.00 89.38 86 GLY A CA 1
ATOM 660 C C . GLY A 1 86 ? -3.334 4.822 8.161 1.00 89.38 86 GLY A C 1
ATOM 661 O O . GLY A 1 86 ? -4.248 5.192 8.894 1.00 89.38 86 GLY A O 1
ATOM 662 N N . ILE A 1 87 ? -2.432 3.912 8.535 1.00 91.31 87 ILE A N 1
ATOM 663 C CA . ILE A 1 87 ? -2.425 3.218 9.832 1.00 91.31 87 ILE A CA 1
ATOM 664 C C . ILE A 1 87 ? -2.263 4.218 10.980 1.00 91.31 87 ILE A C 1
ATOM 666 O O . ILE A 1 87 ? -3.052 4.221 11.920 1.00 91.31 87 ILE A O 1
ATOM 670 N N . THR A 1 88 ? -1.281 5.115 10.881 1.00 91.31 88 THR A N 1
ATOM 671 C CA . THR A 1 88 ? -0.943 6.083 11.943 1.00 91.31 88 THR A CA 1
ATOM 672 C C . THR A 1 88 ? -1.982 7.188 12.143 1.00 91.31 88 THR A C 1
ATOM 674 O O . THR A 1 88 ? -1.847 8.004 13.049 1.00 91.31 88 THR A O 1
ATOM 677 N N . ARG A 1 89 ? -3.038 7.227 11.323 1.00 89.38 89 ARG A N 1
ATOM 678 C CA . ARG A 1 89 ? -4.149 8.184 11.459 1.00 89.38 89 ARG A CA 1
ATOM 679 C C . ARG A 1 89 ? -5.258 7.682 12.379 1.00 89.38 89 ARG A C 1
ATOM 681 O O . ARG A 1 89 ? -6.123 8.474 12.752 1.00 89.38 89 ARG A O 1
ATOM 688 N N . ALA A 1 90 ? -5.251 6.392 12.709 1.00 92.38 90 ALA A N 1
ATOM 689 C CA . ALA A 1 90 ? -6.216 5.770 13.601 1.00 92.38 90 ALA A CA 1
ATOM 690 C C . ALA A 1 90 ? -5.819 5.987 15.064 1.00 92.38 90 ALA A C 1
ATOM 692 O O . ALA A 1 90 ? -4.743 5.569 15.484 1.00 92.38 90 ALA A O 1
ATOM 693 N N . ARG A 1 91 ? -6.704 6.604 15.854 1.00 90.81 91 ARG A N 1
ATOM 694 C CA . ARG A 1 91 ? -6.490 6.795 17.298 1.00 90.81 91 ARG A CA 1
ATOM 695 C C . ARG A 1 91 ? -7.040 5.655 18.150 1.00 90.81 91 ARG A C 1
ATOM 697 O O . ARG A 1 91 ? -6.467 5.369 19.196 1.00 90.81 91 ARG A O 1
ATOM 704 N N . ARG A 1 92 ? -8.167 5.049 17.755 1.00 91.38 92 ARG A N 1
ATOM 705 C CA . ARG A 1 92 ? -8.830 3.983 18.533 1.00 91.38 92 ARG A CA 1
ATOM 706 C C . ARG A 1 92 ? -9.052 2.714 17.726 1.00 91.38 92 ARG A C 1
ATOM 708 O O . ARG A 1 92 ? -8.733 1.635 18.205 1.00 91.38 92 ARG A O 1
ATOM 715 N N . TYR A 1 93 ? -9.584 2.841 16.514 1.00 92.75 93 TYR A N 1
ATOM 716 C CA . TYR A 1 93 ? -9.975 1.697 15.695 1.00 92.75 93 TYR A CA 1
ATOM 717 C C . TYR A 1 93 ? -9.353 1.772 14.306 1.00 92.75 93 TYR A C 1
ATOM 719 O O . TYR A 1 93 ? -9.481 2.773 13.600 1.00 92.75 93 TYR A O 1
ATOM 727 N N . LEU A 1 94 ? -8.714 0.681 13.897 1.00 92.44 94 LEU A N 1
ATOM 728 C CA . LEU A 1 94 ? -8.197 0.496 12.551 1.00 92.44 94 LEU A CA 1
ATOM 729 C C . LEU A 1 94 ? -8.824 -0.761 11.956 1.00 92.44 94 LEU A C 1
ATOM 731 O O . LEU A 1 94 ? -8.647 -1.858 12.478 1.00 92.44 94 LEU A O 1
ATOM 735 N N . HIS A 1 95 ? -9.513 -0.599 10.834 1.00 92.88 95 HIS A N 1
ATOM 736 C CA . HIS A 1 95 ? -10.030 -1.708 10.048 1.00 92.88 95 HIS A CA 1
ATOM 737 C C . HIS A 1 95 ? -9.274 -1.798 8.732 1.00 92.88 95 HIS A C 1
ATOM 739 O O . HIS A 1 95 ? -9.231 -0.840 7.961 1.00 92.88 95 HIS A O 1
ATOM 745 N N . LEU A 1 96 ? -8.702 -2.968 8.473 1.00 91.62 96 LEU A N 1
ATOM 746 C CA . LEU A 1 96 ? -8.045 -3.305 7.218 1.00 91.62 96 LEU A CA 1
ATOM 747 C C . LEU A 1 96 ? -8.892 -4.354 6.510 1.00 91.62 96 LEU A C 1
ATOM 749 O O . LEU A 1 96 ? -9.261 -5.360 7.116 1.00 91.62 96 LEU A O 1
ATOM 753 N N . SER A 1 97 ? -9.208 -4.138 5.237 1.00 91.00 97 SER A N 1
ATOM 754 C CA . SER A 1 97 ? -9.953 -5.125 4.463 1.00 91.00 97 SER A CA 1
ATOM 755 C C . SER A 1 97 ? -9.420 -5.286 3.050 1.00 91.00 97 SER A C 1
ATOM 757 O O . SER A 1 97 ? -8.831 -4.384 2.446 1.00 91.00 97 SER A O 1
ATOM 759 N N . ARG A 1 98 ? -9.664 -6.479 2.512 1.00 89.19 98 ARG A N 1
ATOM 760 C CA . ARG A 1 98 ? -9.366 -6.842 1.135 1.00 89.19 98 ARG A CA 1
ATOM 761 C C . ARG A 1 98 ? -10.512 -7.631 0.527 1.00 89.19 98 ARG A C 1
ATOM 763 O O . ARG A 1 98 ? -11.228 -8.329 1.241 1.00 89.19 98 ARG A O 1
ATOM 770 N N . SER A 1 99 ? -10.636 -7.557 -0.791 1.00 86.94 99 SER A N 1
ATOM 771 C CA . SER A 1 99 ? -11.554 -8.407 -1.550 1.00 86.94 99 SER A CA 1
ATOM 772 C C . SER A 1 99 ? -10.782 -9.583 -2.136 1.00 86.94 99 SER A C 1
ATOM 774 O O . SER A 1 99 ? -9.631 -9.421 -2.530 1.00 86.94 99 SER A O 1
ATOM 776 N N . ARG A 1 100 ? -11.393 -10.772 -2.175 1.00 84.00 100 ARG A N 1
ATOM 777 C CA . ARG A 1 100 ? -10.781 -11.964 -2.789 1.00 84.00 100 ARG A CA 1
ATOM 778 C C . ARG A 1 100 ? -10.819 -11.903 -4.318 1.00 84.00 100 ARG A C 1
ATOM 780 O O . ARG A 1 100 ? -9.875 -12.337 -4.960 1.00 84.00 100 ARG A O 1
ATOM 787 N N . ALA A 1 101 ? -11.874 -11.319 -4.871 1.00 81.75 101 ALA A N 1
ATOM 788 C CA . ALA A 1 101 ? -11.996 -11.026 -6.287 1.00 81.75 101 ALA A CA 1
ATOM 789 C C . ALA A 1 101 ? -12.393 -9.560 -6.453 1.00 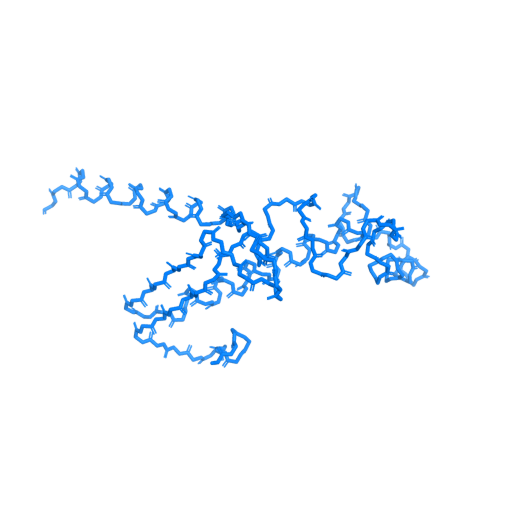81.75 101 ALA A C 1
ATOM 791 O O . ALA A 1 101 ? -13.200 -9.035 -5.678 1.00 81.75 101 ALA A O 1
ATOM 792 N N . THR A 1 102 ? -11.812 -8.893 -7.443 1.00 74.75 102 THR A N 1
ATOM 793 C CA . THR A 1 102 ? -12.199 -7.536 -7.824 1.00 74.75 102 THR A CA 1
ATOM 794 C C . THR A 1 102 ? -12.721 -7.556 -9.252 1.00 74.75 102 THR A C 1
ATOM 796 O O . THR A 1 102 ? -12.214 -8.254 -10.133 1.00 74.75 102 THR A O 1
ATOM 799 N N . ARG A 1 103 ? -13.796 -6.803 -9.494 1.00 70.56 103 ARG A N 1
ATOM 800 C CA . ARG A 1 103 ? -14.294 -6.581 -10.850 1.00 70.56 103 ARG A CA 1
ATOM 801 C C . ARG A 1 103 ? -13.575 -5.377 -11.417 1.00 70.56 103 ARG A C 1
ATOM 803 O O . ARG A 1 103 ? -13.832 -4.251 -10.996 1.00 70.56 103 ARG A O 1
ATOM 810 N N . GLN A 1 104 ? -12.694 -5.614 -12.379 1.00 64.19 104 GLN A N 1
ATOM 811 C CA . GLN A 1 104 ? -12.095 -4.543 -13.156 1.00 64.19 104 GLN A CA 1
ATOM 812 C C . GLN A 1 104 ? -12.721 -4.577 -14.547 1.00 64.19 104 GLN A C 1
ATOM 814 O O . GLN A 1 104 ? -12.582 -5.542 -15.303 1.00 64.19 104 GLN A O 1
ATOM 819 N N . TYR A 1 105 ? -13.474 -3.522 -14.860 1.00 68.50 105 TYR A N 1
ATOM 820 C CA . TYR A 1 105 ? -14.305 -3.446 -16.058 1.00 68.50 105 TYR A CA 1
ATOM 821 C C . TYR A 1 105 ? -15.350 -4.583 -16.113 1.00 68.50 105 TYR A C 1
ATOM 823 O O . TYR A 1 105 ? -16.278 -4.589 -15.309 1.00 68.50 105 TYR A O 1
ATOM 831 N N . SER A 1 106 ? -15.193 -5.551 -17.024 1.00 62.19 106 SER A N 1
ATOM 832 C CA . SER A 1 106 ? -16.108 -6.686 -17.231 1.00 62.19 106 SER A CA 1
ATOM 833 C C . SER A 1 106 ? -15.479 -8.050 -16.905 1.00 62.19 106 SER A C 1
ATOM 835 O O . SER A 1 106 ? -16.089 -9.083 -17.184 1.00 62.19 106 SER A O 1
ATOM 837 N N . LYS A 1 107 ? -14.258 -8.078 -16.354 1.00 66.94 107 LYS A N 1
ATOM 838 C CA . LYS A 1 107 ? -13.576 -9.320 -15.969 1.00 66.94 107 LYS A CA 1
ATOM 839 C C . LYS A 1 107 ? -13.406 -9.366 -14.457 1.00 66.94 107 LYS A C 1
ATOM 841 O O . LYS A 1 107 ? -12.960 -8.403 -13.833 1.00 66.94 107 LYS A O 1
ATOM 846 N N . GLU A 1 108 ? -13.799 -10.493 -13.882 1.00 73.06 108 GLU A N 1
ATOM 847 C CA . GLU A 1 108 ? -13.504 -10.824 -12.498 1.00 73.06 108 GLU A CA 1
ATOM 848 C C . GLU A 1 108 ? -12.058 -11.303 -12.446 1.00 73.06 108 GLU A C 1
ATOM 850 O O . GLU A 1 108 ? -11.665 -12.205 -13.190 1.00 73.06 108 GLU A O 1
ATOM 855 N N . ARG A 1 109 ? -11.243 -10.617 -11.649 1.00 71.62 109 ARG A N 1
ATOM 856 C CA . ARG A 1 109 ? -9.848 -10.977 -11.438 1.00 71.62 109 ARG A CA 1
ATOM 857 C C . ARG A 1 109 ? -9.708 -11.427 -9.997 1.00 71.62 109 ARG A C 1
ATOM 859 O O . ARG A 1 109 ? -10.137 -10.711 -9.088 1.00 71.62 109 ARG A O 1
ATOM 866 N N . ASP A 1 110 ? -9.105 -12.594 -9.802 1.00 79.31 110 ASP A N 1
ATOM 867 C CA . ASP A 1 110 ? -8.648 -12.986 -8.478 1.00 79.31 110 ASP A CA 1
ATOM 868 C C . ASP A 1 110 ? -7.630 -11.948 -8.013 1.00 79.31 110 ASP A C 1
ATOM 870 O O . ASP A 1 110 ? -6.660 -11.627 -8.707 1.00 79.31 110 ASP A O 1
ATOM 874 N N . ALA A 1 111 ? -7.918 -11.348 -6.865 1.00 80.44 111 ALA A N 1
ATOM 875 C CA . ALA A 1 111 ? -7.021 -10.398 -6.254 1.00 80.44 111 ALA A CA 1
ATOM 876 C C . ALA A 1 111 ? -6.039 -11.201 -5.413 1.00 80.44 111 ALA A C 1
ATOM 878 O O . ALA A 1 111 ? -6.441 -11.907 -4.488 1.00 80.44 111 ALA A O 1
ATOM 879 N N . GLU A 1 112 ? -4.749 -11.054 -5.676 1.00 84.00 112 GLU A N 1
ATOM 880 C CA . GLU A 1 112 ? -3.726 -11.605 -4.793 1.00 84.00 112 GLU A CA 1
ATOM 881 C C . GLU A 1 112 ? -3.719 -10.838 -3.456 1.00 84.00 112 GLU A C 1
ATOM 883 O O . GLU A 1 112 ? -4.027 -9.635 -3.416 1.00 84.00 112 GLU A O 1
ATOM 888 N N . PRO A 1 113 ? -3.445 -11.499 -2.321 1.00 85.50 113 PRO A N 1
ATOM 889 C CA . PRO A 1 113 ? -3.247 -10.816 -1.053 1.00 85.50 113 PRO A CA 1
ATOM 890 C C . PRO A 1 113 ? -1.980 -9.960 -1.095 1.00 85.50 113 PRO A C 1
ATOM 892 O O . PRO A 1 113 ? -0.944 -10.379 -1.599 1.00 85.50 113 PRO A O 1
ATOM 895 N N . ALA A 1 114 ? -2.051 -8.751 -0.533 1.00 89.44 114 ALA A N 1
ATOM 896 C CA . ALA A 1 114 ? -0.856 -7.935 -0.353 1.00 89.44 114 ALA A CA 1
ATOM 897 C C . ALA A 1 114 ? 0.071 -8.621 0.662 1.00 89.44 114 ALA A C 1
ATOM 899 O O . ALA A 1 114 ? -0.379 -8.957 1.759 1.00 89.44 114 ALA A O 1
ATOM 900 N N . THR A 1 115 ? 1.361 -8.768 0.352 1.00 90.56 115 THR A N 1
ATOM 901 C CA . THR A 1 115 ? 2.344 -9.399 1.257 1.00 90.56 115 THR A CA 1
ATOM 902 C C . THR A 1 115 ? 2.324 -8.769 2.651 1.00 90.56 115 THR A C 1
ATOM 904 O O . THR A 1 115 ? 2.344 -9.468 3.663 1.00 90.56 115 THR A O 1
ATOM 907 N N . VAL A 1 116 ? 2.185 -7.441 2.712 1.00 89.69 116 VAL A N 1
ATOM 908 C CA . VAL A 1 116 ? 2.107 -6.686 3.970 1.00 89.69 116 VAL A CA 1
ATOM 909 C C . VAL A 1 116 ? 0.931 -7.109 4.856 1.00 89.69 116 VAL A C 1
ATOM 911 O O . VAL A 1 116 ? 1.060 -7.088 6.075 1.00 89.69 116 VAL A O 1
ATOM 914 N N . MET A 1 117 ? -0.190 -7.561 4.281 1.00 90.50 117 MET A N 1
ATOM 915 C CA . MET A 1 117 ? -1.317 -8.074 5.068 1.00 90.50 117 MET A CA 1
ATOM 916 C C . MET A 1 117 ? -0.961 -9.370 5.787 1.00 90.50 117 MET A C 1
ATOM 918 O O . MET A 1 117 ? -1.337 -9.543 6.943 1.00 90.50 117 MET A O 1
ATOM 922 N N . GLY A 1 118 ? -0.196 -10.252 5.138 1.00 90.56 118 GLY A N 1
ATOM 923 C CA . GLY A 1 118 ? 0.318 -11.465 5.773 1.00 90.56 118 GLY A CA 1
ATOM 924 C C . GLY A 1 118 ? 1.259 -11.146 6.934 1.00 90.56 118 GLY A C 1
ATOM 925 O O . GLY A 1 118 ? 1.120 -11.721 8.011 1.00 90.56 118 GLY A O 1
ATOM 926 N N . VAL A 1 119 ? 2.159 -10.175 6.744 1.00 91.88 119 VAL A N 1
ATOM 927 C CA . VAL A 1 119 ? 3.090 -9.716 7.790 1.00 91.88 119 VAL A CA 1
ATOM 928 C C . VAL A 1 119 ? 2.337 -9.125 8.986 1.00 91.88 119 VAL A C 1
ATOM 930 O O . VAL A 1 119 ? 2.593 -9.511 10.125 1.00 91.88 119 VAL A O 1
ATOM 933 N N . LEU A 1 120 ? 1.374 -8.230 8.742 1.00 90.69 120 LEU A N 1
ATOM 934 C CA . LEU A 1 120 ? 0.556 -7.626 9.799 1.00 90.69 120 LEU A CA 1
ATOM 935 C C . LEU A 1 120 ? -0.273 -8.675 10.547 1.00 90.69 120 LEU A C 1
ATOM 937 O O . LEU A 1 120 ? -0.342 -8.641 11.772 1.00 90.69 120 LEU A O 1
ATOM 941 N N . TYR A 1 121 ? -0.860 -9.633 9.827 1.00 90.69 121 TYR A N 1
ATOM 942 C CA . TYR A 1 121 ? -1.617 -10.724 10.434 1.00 90.69 121 TYR A CA 1
ATOM 943 C C . TYR A 1 121 ? -0.743 -11.575 11.362 1.00 90.69 121 TYR A C 1
ATOM 945 O O . TYR A 1 121 ? -1.128 -11.852 12.495 1.00 90.69 121 TYR A O 1
ATOM 953 N N . GLN A 1 122 ? 0.458 -11.949 10.912 1.00 92.19 122 GLN A N 1
ATOM 954 C CA . GLN A 1 122 ? 1.408 -12.695 11.736 1.00 92.19 122 GLN A CA 1
ATOM 955 C C . GLN A 1 122 ? 1.825 -11.909 12.981 1.00 92.19 122 GLN A C 1
ATOM 957 O O . GLN A 1 122 ? 1.893 -12.489 14.061 1.00 92.19 122 GLN A O 1
ATOM 962 N N . TYR A 1 123 ? 2.076 -10.606 12.847 1.00 91.69 123 TYR A N 1
ATOM 963 C CA . TYR A 1 123 ? 2.407 -9.742 13.978 1.00 91.69 123 TYR A CA 1
ATOM 964 C C . TYR A 1 123 ? 1.276 -9.703 15.019 1.00 91.69 123 TYR A C 1
ATOM 966 O O . TYR A 1 123 ? 1.525 -9.953 16.196 1.00 91.69 123 TYR A O 1
ATOM 974 N N . LEU A 1 124 ? 0.027 -9.490 14.592 1.00 89.56 124 LEU A N 1
ATOM 975 C CA . LEU A 1 124 ? -1.132 -9.461 15.495 1.00 89.56 124 LEU A CA 1
ATOM 976 C C . LEU A 1 124 ? -1.322 -10.791 16.239 1.00 89.56 124 LEU A C 1
ATOM 978 O O . LEU A 1 124 ? -1.495 -10.797 17.453 1.00 89.56 124 LEU A O 1
ATOM 982 N N . GLN A 1 125 ? -1.178 -11.919 15.539 1.00 91.50 125 GLN A N 1
ATOM 983 C CA . GLN A 1 125 ? -1.240 -13.259 16.139 1.00 91.50 125 GLN A CA 1
ATOM 984 C C . GLN A 1 125 ? -0.136 -13.502 17.182 1.00 91.50 125 GLN A C 1
ATOM 986 O O . GLN A 1 125 ? -0.304 -14.263 18.137 1.00 91.50 125 GLN A O 1
ATOM 991 N N . GLN A 1 126 ? 1.040 -12.895 16.998 1.00 91.56 126 GLN A N 1
ATOM 992 C CA . GLN A 1 126 ? 2.118 -12.963 17.983 1.00 91.56 126 GLN A CA 1
ATOM 993 C C . GLN A 1 126 ? 1.796 -12.140 19.230 1.00 91.56 126 GLN A C 1
ATOM 995 O O . GLN A 1 126 ? 2.046 -12.623 20.332 1.00 91.56 126 GLN A O 1
ATOM 1000 N N . GLU A 1 127 ? 1.232 -10.947 19.068 1.00 89.12 127 GLU A N 1
ATOM 1001 C CA . GLU A 1 127 ? 0.843 -10.083 20.186 1.00 89.12 127 GLU A CA 1
ATOM 1002 C C . GLU A 1 127 ? -0.311 -10.682 21.001 1.00 89.12 127 GLU A C 1
ATOM 1004 O O . GLU A 1 127 ? -0.224 -10.722 22.226 1.00 89.12 127 GLU A O 1
ATOM 1009 N N . GLU A 1 128 ? -1.332 -11.248 20.349 1.00 88.06 128 GLU A N 1
ATOM 1010 C CA . GLU A 1 128 ? -2.430 -11.954 21.029 1.00 88.06 128 GLU A CA 1
ATOM 1011 C C . GLU A 1 128 ? -1.911 -13.121 21.877 1.00 88.06 128 GLU A C 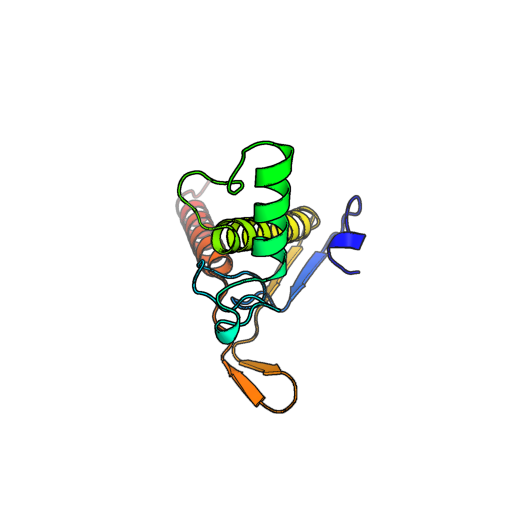1
ATOM 1013 O O . GLU A 1 128 ? -2.282 -13.278 23.042 1.00 88.06 128 GLU A O 1
ATOM 1018 N N . ARG A 1 129 ? -0.982 -13.912 21.324 1.00 86.69 129 ARG A N 1
ATOM 1019 C CA . ARG A 1 129 ? -0.366 -15.027 22.051 1.00 86.69 129 ARG A CA 1
ATOM 1020 C C . ARG A 1 129 ? 0.453 -14.554 23.254 1.00 86.69 129 ARG A C 1
ATOM 1022 O O . ARG A 1 129 ? 0.405 -15.197 24.304 1.00 86.69 129 ARG A O 1
ATOM 1029 N N . LYS A 1 130 ? 1.198 -13.450 23.129 1.00 82.81 130 LYS A N 1
ATOM 1030 C CA . LYS A 1 130 ? 1.944 -12.862 24.255 1.00 82.81 130 LYS A CA 1
ATOM 1031 C C . LYS A 1 130 ? 0.992 -12.385 25.350 1.00 82.81 130 LYS A C 1
ATOM 1033 O O . LYS A 1 130 ? 1.176 -12.766 26.499 1.00 82.81 130 LYS A O 1
ATOM 1038 N N . ALA A 1 131 ? -0.067 -11.665 24.981 1.00 78.06 131 ALA A N 1
ATOM 1039 C CA . ALA A 1 131 ? -1.087 -11.195 25.916 1.00 78.06 131 ALA A CA 1
ATOM 1040 C C . ALA A 1 131 ? -1.804 -12.347 26.646 1.00 78.06 131 ALA A C 1
ATOM 1042 O O . ALA A 1 131 ? -2.154 -12.207 27.810 1.00 78.06 131 ALA A O 1
ATOM 1043 N N . SER A 1 132 ? -1.982 -13.507 26.000 1.00 74.19 132 SER A N 1
ATOM 1044 C CA . SER A 1 132 ? -2.534 -14.703 26.659 1.00 74.19 132 SER A CA 1
ATOM 1045 C C . SER A 1 132 ? -1.545 -15.453 27.562 1.00 74.19 132 SER A C 1
ATOM 1047 O O . SER A 1 132 ? -1.970 -16.274 28.370 1.00 74.19 132 SER A O 1
ATOM 1049 N N . THR A 1 133 ? -0.237 -15.213 27.410 1.00 71.56 133 THR A N 1
ATOM 1050 C CA . THR A 1 133 ? 0.821 -15.919 28.157 1.00 71.56 133 THR A CA 1
ATOM 1051 C C . THR A 1 133 ? 1.276 -15.142 29.401 1.00 71.56 133 THR A C 1
ATOM 1053 O O . THR A 1 133 ? 1.812 -15.760 30.315 1.00 71.56 133 THR A O 1
ATOM 1056 N N . ASP A 1 134 ? 1.009 -13.832 29.479 1.00 60.34 134 ASP A N 1
ATOM 1057 C CA . ASP A 1 134 ? 1.215 -12.995 30.673 1.00 60.34 134 ASP A CA 1
ATOM 1058 C C . ASP A 1 134 ? -0.128 -12.687 31.373 1.00 60.34 134 ASP A C 1
ATOM 1060 O O . ASP A 1 134 ? -0.754 -11.661 31.092 1.00 60.34 134 ASP A O 1
ATOM 1064 N N . PRO A 1 135 ? -0.608 -13.540 32.301 1.00 56.81 135 PRO A N 1
ATOM 1065 C CA . PRO A 1 135 ? -1.691 -13.172 33.196 1.00 56.81 135 PRO A CA 1
ATOM 1066 C C . PRO A 1 135 ? -1.093 -12.334 34.332 1.00 56.81 135 PRO A C 1
ATOM 1068 O O . PRO A 1 135 ? -0.581 -12.881 35.309 1.00 56.81 135 PRO A O 1
ATOM 1071 N N . THR A 1 136 ? -1.105 -11.009 34.188 1.00 56.97 136 THR A N 1
ATOM 1072 C CA . THR A 1 136 ? -0.984 -10.120 35.358 1.00 56.97 136 THR A CA 1
ATOM 1073 C C . THR A 1 136 ? -2.342 -9.982 36.029 1.00 56.97 136 THR A C 1
ATOM 1075 O O . THR A 1 136 ? -3.334 -9.780 35.291 1.00 56.97 136 THR A O 1
#

Secondary structure (DSSP, 8-state):
--GGGGTT--EEEEEEE--BTTTS-SSTTSPPTT-BGGGTB-HHHHHHHHHHHHHHS---SSTT--HHHHHHHHHHHHHHHHHHHHHTTEEEEEEEE--SEEEETTEEEEPPBPHHHHHHHHHHHHHHHHHHH---

Radius of gyration: 18.82 Å; Cα contacts (8 Å, |Δi|>4): 153; chains: 1; bounding box: 43×32×60 Å

Sequence (136 aa):
TTQHSAKGLEWDAVFLVGIDGFWIPGSLDAPFLGVHDFLGGDPTAEASAQLRYLMQGEAGIYPERSATDSAHIEIISERLRLLYVGITRARRYLHLSRSRATRQYSKERDAEPATVMGVLYQYLQQEERKASTDPT

Solvent-accessible surface area (backbone atoms only — not comparable to full-atom values): 7963 Å² total; per-residue (Å²): 126,58,76,80,73,46,71,96,55,76,36,60,63,36,76,50,71,63,59,22,21,69,72,37,44,74,52,86,88,44,74,52,89,94,52,46,76,92,70,76,39,34,65,66,35,44,53,51,24,54,50,39,26,76,74,71,71,39,73,39,88,43,90,99,41,52,32,38,54,37,47,46,51,51,53,40,50,50,42,51,49,48,49,51,53,54,57,74,28,32,74,76,35,77,44,79,40,62,58,66,59,44,75,58,91,93,44,81,38,79,42,51,74,19,52,66,55,57,53,52,50,54,50,51,58,50,51,54,52,50,60,72,71,57,87,127

Mean predicted aligned error: 8.73 Å

Nearest PDB structures (foldseek):
  2pjr-assembly1_G  TM=8.234E-01  e=7.540E-06  Geobacillus stearothermophilus
  4c2t-assembly1_B  TM=8.285E-01  e=2.309E-05  Deinococcus radiodurans
  4c2u-assembly1_D  TM=8.064E-01  e=2.309E-05  Deinococcus radiodurans
  4c2t-assembly1_A  TM=8.293E-01  e=4.764E-05  Deinococcus radiodurans
  1qhg-assembly1_A  TM=8.073E-01  e=1.197E-04  Geobacillus stearothermophilus

Foldseek 3Di:
DQLVVCPPAADQEAEAEAQFCQLQPPDLPGDDPPWDVVVVARPVLQVVQVVCCVVPVDRADDPPDHSRSNVSVVSNVVSVVSVVSRVVRHDHYYHYYHDQWDDDPPDIDGTHHRPVVVVVVVVVVVVVVVVVVDDD

pLDDT: mean 81.0, std 10.35, range [49.69, 92.88]